Protein AF-A0AAN9HT65-F1 (afdb_monomer)

Foldseek 3Di:
DDDDDDDPDDPDPDPPDVDDKDWDWDQDPQQKIFIDINNHTPDIDGPQDPVRDDDPPNPPDDDQDPPDDDDPPDDPDPDDPDPVVVVDDDPPPDDPPDDPDDPPPPDDDDPPPCPPDDQWDFPPPDDDDPPDDCVPNNDDGGDIDGDPD

pLDDT: mean 71.05, std 13.9, range [37.44, 91.69]

Solvent-accessible surface area (backbone atoms only — not comparable to full-atom values): 10611 Å² total; per-residue (Å²): 137,85,83,81,82,79,80,86,74,81,78,75,88,64,77,89,62,96,64,93,78,49,79,44,77,50,78,48,97,85,45,38,38,37,37,23,52,74,83,41,84,76,46,77,42,38,71,84,40,71,91,67,34,87,52,93,80,60,74,71,77,85,68,79,54,98,79,70,66,81,58,97,84,62,81,82,66,93,68,74,77,55,79,66,53,82,73,51,71,79,59,94,86,66,70,88,83,61,69,95,70,76,81,63,87,81,68,71,81,58,99,81,66,64,85,88,57,65,68,58,36,69,35,86,85,60,68,86,57,94,85,67,45,59,89,84,74,37,83,88,76,61,62,72,35,74,50,89,123

Sequence (149 aa):
MVKKMGEKRWRSEEKEEKLSHVYTAVLKPNNELQILIDGEDKKKANFLFFEDFELAFISFKTIPGPDDKKSEDWDERAKIPDPMQQNATKPEDWDEDAPIENLDEEAEKSEGWLDDEPEEIDDLEATKPKDWDDEEDGEWEAPKIDNPG

InterPro domains:
  IPR001580 Calreticulin/calnexin [PF00262] (6-148)
  IPR001580 Calreticulin/calnexin [PR00626] (90-103)
  IPR001580 Calreticulin/calnexin [PR00626] (121-143)
  IPR001580 Calreticulin/calnexin [PTHR11073] (15-148)
  IPR009033 Calreticulin/calnexin, P domain superfamily [G3DSA:2.10.250.10] (84-149)
  IPR009033 Calreticulin/calnexin, P domain superfamily [SSF63887] (59-148)

Mean predicted aligned error: 21.69 Å

Structure (mmCIF, N/CA/C/O backbone):
data_AF-A0AAN9HT65-F1
#
_entry.id   AF-A0AAN9HT65-F1
#
loop_
_atom_site.group_PDB
_atom_site.id
_atom_site.type_symbol
_atom_site.label_atom_id
_atom_site.label_alt_id
_atom_site.label_comp_id
_atom_site.label_asym_id
_atom_site.label_entity_id
_atom_site.label_seq_id
_atom_site.pdbx_PDB_ins_code
_atom_site.Cartn_x
_atom_site.Cartn_y
_atom_site.Cartn_z
_atom_site.occupancy
_atom_site.B_iso_or_equiv
_atom_site.auth_seq_id
_atom_site.auth_comp_id
_atom_site.auth_asym_id
_atom_site.auth_atom_id
_atom_site.pdbx_PDB_model_num
ATOM 1 N N . MET A 1 1 ? 3.992 -29.283 9.995 1.00 42.19 1 MET A N 1
ATOM 2 C CA . MET A 1 1 ? 4.487 -28.056 10.661 1.00 42.19 1 MET A CA 1
ATOM 3 C C . MET A 1 1 ? 3.332 -27.071 10.806 1.00 42.19 1 MET A C 1
ATOM 5 O O . MET A 1 1 ? 2.895 -26.535 9.799 1.00 42.19 1 MET A O 1
ATOM 9 N N . VAL A 1 2 ? 2.810 -26.853 12.016 1.00 40.56 2 VAL A N 1
ATOM 10 C CA . VAL A 1 2 ? 1.783 -25.823 12.274 1.00 40.56 2 VAL A CA 1
ATOM 11 C C . VAL A 1 2 ? 2.502 -24.531 12.662 1.00 40.56 2 VAL A C 1
ATOM 13 O O . VAL A 1 2 ? 3.220 -24.502 13.661 1.00 40.56 2 VAL A O 1
ATOM 16 N N . LYS A 1 3 ? 2.369 -23.484 11.840 1.00 45.00 3 LYS A N 1
ATOM 17 C CA . LYS A 1 3 ? 2.905 -22.150 12.138 1.00 45.00 3 LYS A CA 1
ATOM 18 C C . LYS A 1 3 ? 2.091 -21.546 13.285 1.00 45.00 3 LYS A C 1
ATOM 20 O O . LYS A 1 3 ? 0.876 -21.420 13.194 1.00 45.00 3 LYS A O 1
ATOM 25 N N . LYS A 1 4 ? 2.782 -21.228 14.377 1.00 45.91 4 LYS A N 1
ATOM 26 C CA . LYS A 1 4 ? 2.246 -20.606 15.589 1.00 45.91 4 LYS A CA 1
ATOM 27 C C . LYS A 1 4 ? 1.870 -19.157 15.256 1.00 45.91 4 LYS A C 1
ATOM 29 O O . LYS A 1 4 ? 2.742 -18.384 14.868 1.00 45.91 4 LYS A O 1
ATOM 34 N N . MET A 1 5 ? 0.585 -18.820 15.334 1.00 39.41 5 MET A N 1
ATOM 35 C CA . MET A 1 5 ? 0.083 -17.469 15.071 1.00 39.41 5 MET A CA 1
ATOM 36 C C . MET A 1 5 ? 0.506 -16.558 16.229 1.00 39.41 5 MET A C 1
ATOM 38 O O . MET A 1 5 ? 0.272 -16.886 17.391 1.00 39.41 5 MET A O 1
ATOM 42 N N . GLY A 1 6 ? 1.209 -15.470 15.918 1.00 40.59 6 GLY A N 1
ATOM 43 C CA . GLY A 1 6 ? 1.665 -14.502 16.910 1.00 40.59 6 GLY A CA 1
ATOM 44 C C . GLY A 1 6 ? 0.495 -13.671 17.427 1.00 40.59 6 GLY A C 1
ATOM 45 O O . GLY A 1 6 ? -0.132 -12.947 16.661 1.00 40.59 6 GLY A O 1
ATOM 46 N N . GLU A 1 7 ? 0.218 -13.770 18.726 1.00 39.59 7 GLU A N 1
ATOM 47 C CA . GLU A 1 7 ? -0.680 -12.869 19.449 1.00 39.59 7 GLU A CA 1
ATOM 48 C C . GLU A 1 7 ? -0.197 -11.421 19.293 1.00 39.59 7 GLU A C 1
ATOM 50 O O . GLU A 1 7 ? 0.866 -11.039 19.795 1.00 39.59 7 GLU A O 1
ATOM 55 N N . LYS A 1 8 ? -0.987 -10.595 18.601 1.00 48.25 8 LYS A N 1
ATOM 56 C CA . LYS A 1 8 ? -0.774 -9.147 18.544 1.00 48.25 8 LYS A CA 1
ATOM 57 C C . LYS A 1 8 ? -1.203 -8.557 19.887 1.00 48.25 8 LYS A C 1
ATOM 59 O O . LYS A 1 8 ? -2.349 -8.164 20.086 1.00 48.25 8 LYS A O 1
ATOM 64 N N . ARG A 1 9 ? -0.275 -8.551 20.844 1.00 37.44 9 ARG A N 1
ATOM 65 C CA . ARG A 1 9 ? -0.447 -7.890 22.137 1.00 37.44 9 ARG A CA 1
ATOM 66 C C . ARG A 1 9 ? -0.267 -6.387 21.949 1.00 37.44 9 ARG A C 1
ATOM 68 O O . ARG A 1 9 ? 0.854 -5.918 21.771 1.00 37.44 9 ARG A O 1
ATOM 75 N N . TRP A 1 10 ? -1.364 -5.640 22.001 1.00 40.25 10 TRP A N 1
ATOM 76 C CA . TRP A 1 10 ? -1.316 -4.186 22.116 1.00 40.25 10 TRP A CA 1
ATOM 77 C C . TRP A 1 10 ? -0.655 -3.832 23.451 1.00 40.25 10 TRP A C 1
ATOM 79 O O . TRP A 1 10 ? -1.198 -4.118 24.516 1.00 40.25 10 TRP A O 1
ATOM 89 N N . ARG A 1 11 ? 0.549 -3.260 23.403 1.00 37.56 11 ARG A N 1
ATOM 90 C CA . ARG A 1 11 ? 1.156 -2.595 24.556 1.00 37.56 11 ARG A CA 1
ATOM 91 C C . ARG A 1 11 ? 0.702 -1.140 24.482 1.00 37.56 11 ARG A C 1
ATOM 93 O O . ARG A 1 11 ? 1.334 -0.348 23.795 1.00 37.56 11 ARG A O 1
ATOM 100 N N . SER A 1 12 ? -0.438 -0.831 25.102 1.00 47.47 12 SER A N 1
ATOM 101 C CA . SER A 1 12 ? -0.797 0.562 25.375 1.00 47.47 12 SER A CA 1
ATOM 102 C C . SER A 1 12 ? 0.273 1.082 26.328 1.00 47.47 12 SER A C 1
ATOM 104 O O . SER A 1 12 ? 0.434 0.545 27.424 1.00 47.47 12 SER A O 1
ATOM 106 N N . GLU A 1 13 ? 1.070 2.049 25.887 1.00 47.06 13 GLU A N 1
ATOM 107 C CA . GLU A 1 13 ? 1.959 2.817 26.760 1.00 47.06 13 GLU A CA 1
ATOM 108 C C . GLU A 1 13 ? 1.101 3.848 27.509 1.00 47.06 13 GLU A C 1
ATOM 110 O O . GLU A 1 13 ? 1.282 5.056 27.406 1.00 47.06 13 GLU A O 1
ATOM 115 N N . GLU A 1 14 ? 0.075 3.357 28.205 1.00 56.44 14 GLU A N 1
ATOM 116 C CA . GLU A 1 14 ? -0.669 4.148 29.170 1.00 56.44 14 GLU A CA 1
ATOM 117 C C . GLU A 1 14 ? 0.181 4.197 30.430 1.00 56.44 14 GLU A C 1
ATOM 119 O O . GLU A 1 14 ? 0.618 3.169 30.953 1.00 56.44 14 GLU A O 1
ATOM 124 N N . LYS A 1 15 ? 0.477 5.421 30.875 1.00 52.88 15 LYS A N 1
ATOM 125 C CA . LYS A 1 15 ? 1.092 5.677 32.175 1.00 52.88 15 LYS A CA 1
ATOM 126 C C . LYS A 1 15 ? 0.398 4.791 33.205 1.00 52.88 15 LYS A C 1
ATOM 128 O O . LYS A 1 15 ? -0.821 4.839 33.312 1.00 52.88 15 LYS A O 1
ATOM 133 N N . GLU A 1 16 ? 1.167 4.018 33.970 1.00 56.50 16 GLU A N 1
ATOM 134 C CA . GLU A 1 16 ? 0.661 3.316 35.152 1.00 56.50 16 GLU A CA 1
ATOM 135 C C . GLU A 1 16 ? 0.262 4.347 36.219 1.00 56.50 16 GLU A C 1
ATOM 137 O O . GLU A 1 16 ? 0.950 4.566 37.219 1.00 56.50 16 GLU A O 1
ATOM 142 N N . GLU A 1 17 ? -0.844 5.042 35.994 1.00 66.75 17 GLU A N 1
ATOM 143 C CA . GLU A 1 17 ? -1.501 5.817 37.020 1.00 66.75 17 GLU A CA 1
ATOM 144 C C . GLU A 1 17 ? -2.323 4.853 37.881 1.00 66.75 17 GLU A C 1
ATOM 146 O O . GLU A 1 17 ? -3.112 4.047 37.400 1.00 66.75 17 GLU A O 1
ATOM 151 N N . LYS A 1 18 ? -2.090 4.873 39.198 1.00 74.56 18 LYS A 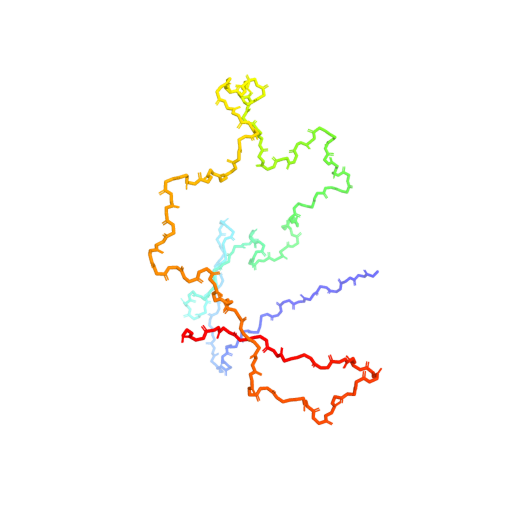N 1
ATOM 152 C CA . LYS A 1 18 ? -2.747 3.972 40.168 1.00 74.56 18 LYS A CA 1
ATOM 153 C C . LYS A 1 18 ? -4.196 4.384 40.465 1.00 74.56 18 LYS A C 1
ATOM 155 O O . LYS A 1 18 ? -4.703 4.120 41.556 1.00 74.56 18 LYS A O 1
ATOM 160 N N . LEU A 1 19 ? -4.827 5.102 39.544 1.00 81.25 19 LEU A N 1
ATOM 161 C CA . LEU A 1 19 ? -6.181 5.611 39.684 1.00 81.25 19 LEU A CA 1
ATOM 162 C C . LEU A 1 19 ? -7.177 4.578 39.148 1.00 81.25 19 LEU A C 1
ATOM 164 O O . LEU A 1 19 ? -6.846 3.699 38.356 1.00 81.25 19 LEU A O 1
ATOM 168 N N . SER A 1 20 ? -8.403 4.629 39.661 1.00 85.44 20 SER A N 1
ATOM 169 C CA . SER A 1 20 ? -9.485 3.789 39.149 1.00 85.44 20 SER A CA 1
ATOM 170 C C . SER A 1 20 ? -10.023 4.410 37.865 1.00 85.44 20 SER A C 1
ATOM 172 O O . SER A 1 20 ? -10.456 5.557 37.899 1.00 85.44 20 SER A O 1
ATOM 174 N N . HIS A 1 21 ? -10.022 3.642 36.779 1.00 86.38 21 HIS A N 1
ATOM 175 C CA . HIS A 1 21 ? -10.566 4.057 35.486 1.00 86.38 21 HIS A CA 1
ATOM 176 C C . HIS A 1 21 ? -11.895 3.364 35.204 1.00 86.38 21 HIS A C 1
ATOM 178 O O . HIS A 1 21 ? -12.097 2.199 35.569 1.00 86.38 21 HIS A O 1
ATOM 184 N N . VAL A 1 22 ? -12.795 4.062 34.515 1.00 90.75 22 VAL A N 1
ATOM 185 C CA . VAL A 1 22 ? -14.070 3.509 34.054 1.00 90.75 22 VAL A CA 1
ATOM 186 C C . VAL A 1 22 ? -13.959 3.132 32.584 1.00 90.75 22 VAL A C 1
ATOM 188 O O . VAL A 1 22 ? -13.854 3.993 31.714 1.00 90.75 22 VAL A O 1
ATOM 191 N N . TYR A 1 23 ? -14.053 1.836 32.299 1.00 90.94 23 TYR A N 1
ATOM 192 C CA . TYR A 1 23 ? -14.079 1.312 30.936 1.00 90.94 23 TYR A CA 1
ATOM 193 C C . TYR A 1 23 ? -15.518 1.039 30.510 1.00 90.94 23 TYR A C 1
ATOM 195 O O . TYR A 1 23 ? -16.224 0.256 31.146 1.00 90.94 23 TYR A O 1
ATOM 203 N N . THR A 1 24 ? -15.948 1.662 29.415 1.00 91.56 24 THR A N 1
ATOM 204 C CA . THR A 1 24 ? -17.276 1.446 28.829 1.00 91.56 24 THR A CA 1
ATOM 205 C C . THR A 1 24 ? -17.133 0.944 27.399 1.00 91.56 24 THR A C 1
ATOM 207 O O . THR A 1 24 ? -16.482 1.582 26.577 1.00 91.56 24 THR A O 1
ATOM 210 N N . ALA A 1 25 ? -17.767 -0.185 27.088 1.00 91.06 25 ALA A N 1
ATOM 211 C CA . ALA A 1 25 ? -17.862 -0.712 25.731 1.00 91.06 25 ALA A CA 1
ATOM 212 C C . ALA A 1 25 ? -19.310 -0.604 25.241 1.00 91.06 25 ALA A C 1
ATOM 214 O O . ALA A 1 25 ? -20.214 -1.207 25.819 1.00 91.06 25 ALA A O 1
ATOM 215 N N . VAL A 1 26 ? -19.529 0.160 24.174 1.00 91.69 26 VAL A N 1
ATOM 216 C CA . VAL A 1 26 ? -20.840 0.326 23.539 1.00 91.69 26 VAL A CA 1
ATOM 217 C C . VAL A 1 26 ? -20.865 -0.500 22.261 1.00 91.69 26 VAL A C 1
ATOM 219 O O . VAL A 1 26 ? -20.131 -0.210 21.316 1.00 91.69 26 VAL A O 1
ATOM 222 N N . LEU A 1 27 ? -21.716 -1.528 22.238 1.00 90.75 27 LEU A N 1
ATOM 223 C CA . LEU A 1 27 ? -21.964 -2.356 21.061 1.00 90.75 27 LEU A CA 1
ATOM 224 C C . LEU A 1 27 ? -23.255 -1.897 20.393 1.00 90.75 27 LEU A C 1
ATOM 226 O O . LEU A 1 27 ? -24.317 -1.882 21.020 1.00 90.75 27 LEU A O 1
ATOM 230 N N . LYS A 1 28 ? -23.167 -1.543 19.115 1.00 90.69 28 LYS A N 1
ATOM 231 C CA . LYS A 1 28 ? -24.326 -1.146 18.321 1.00 90.69 28 LYS A CA 1
ATOM 232 C C . LYS A 1 28 ? -24.805 -2.292 17.418 1.00 90.69 28 LYS A C 1
ATOM 234 O O . LYS A 1 28 ? -24.001 -3.132 17.012 1.00 90.69 28 LYS A O 1
ATOM 239 N N . PRO A 1 29 ? -26.094 -2.307 17.026 1.00 91.12 29 PRO A N 1
ATOM 240 C CA . PRO A 1 29 ? -26.637 -3.322 16.119 1.00 91.12 29 PRO A CA 1
ATOM 241 C C . PRO A 1 29 ? -25.999 -3.345 14.722 1.00 91.12 29 PRO A C 1
ATOM 243 O O . PRO A 1 29 ? -26.097 -4.350 14.034 1.00 91.12 29 PRO A O 1
ATOM 246 N N . ASN A 1 30 ? -25.349 -2.256 14.300 1.00 87.88 30 ASN A N 1
ATOM 247 C CA . ASN A 1 30 ? -24.642 -2.127 13.018 1.00 87.88 30 ASN A CA 1
ATOM 248 C C . ASN A 1 30 ? -23.196 -2.669 13.060 1.00 87.88 30 ASN A C 1
ATOM 250 O O . ASN A 1 30 ? -22.364 -2.264 12.249 1.00 87.88 30 ASN A O 1
ATOM 254 N N . ASN A 1 31 ? -22.884 -3.544 14.022 1.00 84.06 31 ASN A N 1
ATOM 255 C CA . ASN A 1 31 ? -21.566 -4.155 14.210 1.00 84.06 31 ASN A CA 1
ATOM 256 C C . ASN A 1 31 ? -20.443 -3.164 14.575 1.00 84.06 31 ASN A C 1
ATOM 258 O O . ASN A 1 31 ? -19.267 -3.515 14.482 1.00 84.06 31 ASN A O 1
ATOM 262 N N . GLU A 1 32 ? -20.776 -1.956 15.034 1.00 88.75 32 GLU A N 1
ATOM 263 C CA . GLU A 1 32 ? -19.796 -1.010 15.573 1.00 88.75 32 GLU A CA 1
ATOM 264 C C . GLU A 1 32 ? -19.553 -1.236 17.073 1.00 88.75 32 GLU A C 1
ATOM 266 O O . GLU A 1 32 ? -20.489 -1.404 17.862 1.00 88.75 32 GLU A O 1
ATOM 271 N N . LEU A 1 33 ? -18.281 -1.167 17.462 1.00 89.12 33 LEU A N 1
ATOM 272 C CA . LEU A 1 33 ? -17.794 -1.133 18.835 1.00 89.12 33 LEU A CA 1
ATOM 273 C C . LEU A 1 33 ? -17.167 0.235 19.117 1.00 89.12 33 LEU A C 1
ATOM 275 O O . LEU A 1 33 ? -16.241 0.655 18.422 1.00 89.12 33 LEU A O 1
ATOM 279 N N . GLN A 1 34 ? -17.622 0.904 20.174 1.00 91.00 34 GLN A N 1
ATOM 280 C CA . GLN A 1 34 ? -16.949 2.080 20.731 1.00 91.00 34 GLN A CA 1
ATOM 281 C C . GLN A 1 34 ? -16.442 1.764 22.136 1.00 91.00 34 GLN A C 1
ATOM 283 O O . GLN A 1 34 ? -17.195 1.254 22.966 1.00 91.00 34 GLN A O 1
ATOM 288 N N . ILE A 1 35 ? -15.173 2.068 22.396 1.00 91.12 35 ILE A N 1
ATOM 289 C CA . ILE A 1 35 ? -14.541 1.929 23.708 1.00 91.12 35 ILE A CA 1
ATOM 290 C C . ILE A 1 35 ? -14.286 3.328 24.253 1.00 91.12 35 ILE A C 1
ATOM 292 O O . ILE A 1 35 ? -13.571 4.126 23.636 1.00 91.12 35 ILE A O 1
ATOM 296 N N . LEU A 1 36 ? -14.862 3.593 25.422 1.00 91.62 36 LEU A N 1
ATOM 297 C CA . LEU A 1 36 ? -14.673 4.816 26.176 1.00 91.62 36 LEU A CA 1
ATOM 298 C C . LEU A 1 36 ? -13.877 4.519 27.447 1.00 91.62 36 LEU A C 1
ATOM 300 O O . LEU A 1 36 ? -14.152 3.530 28.133 1.00 91.62 36 LEU A O 1
ATOM 304 N N . ILE A 1 37 ? -12.924 5.391 27.761 1.00 90.31 37 ILE A N 1
ATOM 305 C CA . ILE A 1 37 ? -12.167 5.378 29.017 1.00 90.31 37 ILE A CA 1
ATOM 306 C C . ILE A 1 37 ? -12.469 6.700 29.718 1.00 90.31 37 ILE A C 1
ATOM 308 O O . ILE A 1 37 ? -12.316 7.760 29.116 1.00 90.31 37 ILE A O 1
ATOM 312 N N . ASP A 1 38 ? -12.988 6.630 30.944 1.00 91.00 38 ASP A N 1
ATOM 313 C CA . ASP A 1 38 ? -13.395 7.788 31.756 1.00 91.00 38 ASP A CA 1
ATOM 314 C C . ASP A 1 38 ? -14.406 8.723 31.059 1.00 91.00 38 ASP A C 1
ATOM 316 O O . ASP A 1 38 ? -14.452 9.929 31.288 1.00 91.00 38 ASP A O 1
ATOM 320 N N . GLY A 1 39 ? -15.260 8.140 30.208 1.00 85.25 39 GLY A N 1
ATOM 321 C CA . GLY A 1 39 ? -16.291 8.855 29.449 1.00 85.25 39 GLY A CA 1
ATOM 322 C C . GLY A 1 39 ? -15.804 9.472 28.135 1.00 85.25 39 GLY A C 1
ATOM 323 O O . GLY A 1 39 ? -16.626 9.993 27.384 1.00 85.25 39 GLY A O 1
ATOM 324 N N . GLU A 1 40 ? -14.512 9.376 27.817 1.00 86.69 40 GLU A N 1
ATOM 325 C CA . GLU A 1 40 ? -13.952 9.827 26.542 1.00 86.69 40 GLU A CA 1
ATOM 326 C C . GLU A 1 40 ? -13.865 8.677 25.530 1.00 86.69 40 GLU A C 1
ATOM 328 O O . GLU A 1 40 ? -13.334 7.612 25.844 1.00 86.69 40 GLU A O 1
ATOM 333 N N . ASP A 1 41 ? -14.321 8.891 24.291 1.00 87.31 41 ASP A N 1
ATOM 334 C CA . ASP A 1 41 ? -14.125 7.948 23.182 1.00 87.31 41 ASP A CA 1
ATOM 335 C C . ASP A 1 41 ? -12.627 7.795 22.859 1.00 87.31 41 ASP A C 1
ATOM 337 O O . ASP A 1 41 ? -12.006 8.695 22.291 1.00 87.31 41 ASP A O 1
ATOM 341 N N . LYS A 1 42 ? -12.044 6.633 23.176 1.00 86.00 42 LYS A N 1
ATOM 342 C CA . LYS A 1 42 ? -10.636 6.328 22.859 1.00 86.00 42 LYS A CA 1
ATOM 343 C C . LYS A 1 42 ? -10.487 5.489 21.598 1.00 86.00 42 LYS A C 1
ATOM 345 O O . LYS A 1 42 ? -9.483 5.608 20.901 1.00 86.00 42 LYS A O 1
ATOM 350 N N . LYS A 1 43 ? -11.465 4.633 21.288 1.00 82.38 43 LYS A N 1
ATOM 351 C CA . LYS A 1 43 ? -11.388 3.749 20.119 1.00 82.38 43 LYS A CA 1
ATOM 352 C C . LYS A 1 43 ? -12.759 3.465 19.523 1.00 82.38 43 LYS A C 1
ATOM 354 O O . LYS A 1 43 ? -13.714 3.194 20.246 1.0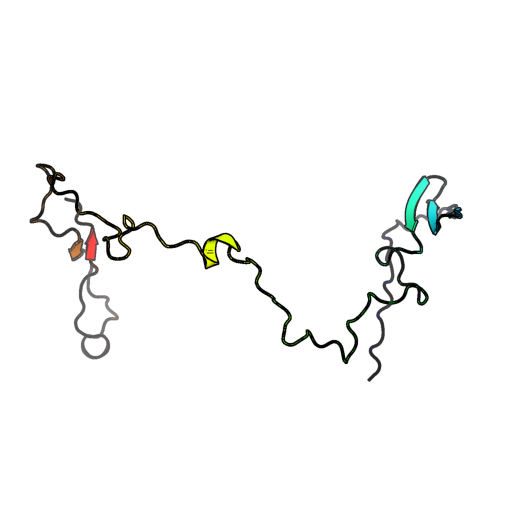0 82.38 43 LYS A O 1
ATOM 359 N N . LYS A 1 44 ? -12.829 3.467 18.193 1.00 86.81 44 LYS A N 1
ATOM 360 C CA . LYS A 1 44 ? -13.962 2.968 17.407 1.00 86.81 44 LYS A CA 1
ATOM 361 C C . LYS A 1 44 ? -13.454 1.849 16.507 1.00 86.81 44 LYS A C 1
ATOM 363 O O . LYS A 1 44 ? -12.351 1.964 15.986 1.00 86.81 44 LYS A O 1
ATOM 368 N N . ALA A 1 45 ? -14.225 0.782 16.376 1.00 84.69 45 ALA A N 1
ATOM 369 C CA . ALA A 1 45 ? -13.891 -0.386 15.572 1.00 84.69 45 ALA A CA 1
ATOM 370 C C . ALA A 1 45 ? -15.172 -1.008 15.007 1.00 84.69 45 ALA A C 1
ATOM 372 O O . ALA A 1 45 ? -16.247 -0.839 15.587 1.00 84.69 45 ALA A O 1
ATOM 373 N N . ASN A 1 46 ? -15.076 -1.756 13.913 1.00 84.50 46 ASN A N 1
ATOM 374 C CA . ASN A 1 46 ? -16.181 -2.569 13.412 1.00 84.50 46 ASN A CA 1
ATOM 375 C C . ASN A 1 46 ? -15.829 -4.057 13.487 1.00 84.50 46 ASN A C 1
ATOM 377 O O . ASN A 1 46 ? -14.740 -4.469 13.101 1.00 84.50 46 ASN A O 1
ATOM 381 N N . PHE A 1 47 ? -16.767 -4.888 13.934 1.00 78.62 47 PHE A N 1
ATOM 382 C CA . PHE A 1 47 ? -16.537 -6.330 14.054 1.00 78.62 47 PHE A CA 1
ATOM 383 C C . PHE A 1 47 ? -16.378 -7.052 12.706 1.00 78.62 47 PHE A C 1
ATOM 385 O O . PHE A 1 47 ? -15.902 -8.185 12.689 1.00 78.62 47 PHE A O 1
ATOM 392 N N . LEU A 1 48 ? -16.803 -6.442 11.594 1.00 75.12 48 LEU A N 1
ATOM 393 C CA . LEU A 1 48 ? -16.747 -7.046 10.259 1.00 75.12 48 LEU A CA 1
ATOM 394 C C . LEU A 1 48 ? -15.502 -6.647 9.457 1.00 75.12 48 LEU A C 1
ATOM 396 O O . LEU A 1 48 ? -15.210 -7.286 8.445 1.00 75.12 48 LEU A O 1
ATOM 400 N N . PHE A 1 49 ? -14.765 -5.612 9.872 1.00 73.19 49 PHE A N 1
ATOM 401 C CA . PHE A 1 49 ? -13.553 -5.196 9.172 1.00 73.19 49 PHE A CA 1
ATOM 402 C C . PHE A 1 49 ? -12.334 -5.962 9.695 1.00 73.19 49 PHE A C 1
ATOM 404 O O . PHE A 1 49 ? -12.019 -5.938 10.884 1.00 73.19 49 PHE A O 1
ATOM 411 N N . PHE A 1 50 ? -11.610 -6.601 8.771 1.00 67.00 50 PHE A N 1
ATOM 412 C CA . PHE A 1 50 ? -10.373 -7.345 9.056 1.00 67.00 50 PHE A CA 1
ATOM 413 C C . PHE A 1 50 ? -9.259 -6.481 9.663 1.00 67.00 50 PHE A C 1
ATOM 415 O O . PHE A 1 50 ? -8.344 -7.010 10.288 1.00 67.00 50 PHE A O 1
ATOM 422 N N . GLU A 1 51 ? -9.309 -5.166 9.453 1.00 71.25 51 GLU A N 1
ATOM 423 C CA . GLU A 1 51 ? -8.327 -4.216 9.985 1.00 71.25 51 GLU A CA 1
ATOM 424 C C . GLU A 1 51 ? -8.470 -4.034 11.504 1.00 71.25 51 GLU A C 1
ATOM 426 O O . GLU A 1 51 ? -7.474 -3.832 12.199 1.00 71.25 51 GLU A O 1
ATOM 431 N N . ASP A 1 52 ? -9.693 -4.172 12.025 1.00 73.00 52 ASP A N 1
ATOM 432 C CA . ASP A 1 52 ? -10.011 -3.968 13.437 1.00 73.00 52 ASP A CA 1
ATOM 433 C C . ASP A 1 52 ? -9.984 -5.272 14.245 1.00 73.00 52 ASP A C 1
ATOM 435 O O . ASP A 1 52 ? -9.516 -5.286 15.390 1.00 73.00 52 ASP A O 1
ATOM 439 N N . PHE A 1 53 ? -10.479 -6.371 13.660 1.00 71.25 53 PHE A N 1
ATOM 440 C CA . PHE A 1 53 ? -10.546 -7.684 14.300 1.00 71.25 53 PHE A CA 1
ATOM 441 C C . PHE A 1 53 ? -10.312 -8.834 13.309 1.00 71.25 53 PHE A C 1
ATOM 443 O O . PHE A 1 53 ? -10.907 -8.893 12.239 1.00 71.25 53 PHE A O 1
ATOM 450 N N . GLU A 1 54 ? -9.520 -9.827 13.721 1.00 66.25 54 GLU A N 1
ATOM 451 C CA . GLU A 1 54 ? -9.369 -11.110 13.018 1.00 66.25 54 GLU A CA 1
ATOM 452 C C . GLU A 1 54 ? -10.277 -12.168 13.681 1.00 66.25 54 GLU A C 1
ATOM 454 O O . GLU A 1 54 ? -9.805 -13.077 14.366 1.00 66.25 54 GLU A O 1
ATOM 459 N N . LEU A 1 55 ? -11.604 -12.026 13.558 1.00 66.69 55 LEU A N 1
ATOM 460 C CA . LEU A 1 55 ? -12.535 -13.032 14.092 1.00 66.69 55 LEU A CA 1
ATOM 461 C C . LEU A 1 55 ? -12.557 -14.274 13.188 1.00 66.69 55 LEU A C 1
ATOM 463 O O . LEU A 1 55 ? -12.606 -14.172 11.968 1.00 66.69 55 LEU A O 1
ATOM 467 N N . ALA A 1 56 ? -12.612 -15.469 13.779 1.00 58.84 56 ALA A N 1
ATOM 468 C CA . ALA A 1 56 ? -12.626 -16.730 13.026 1.00 58.84 56 ALA A CA 1
ATOM 469 C C . ALA A 1 56 ? -13.864 -16.921 12.117 1.00 58.84 56 ALA A C 1
ATOM 471 O O . ALA A 1 56 ? -13.878 -17.830 11.291 1.00 58.84 56 ALA A O 1
ATOM 472 N N . PHE A 1 57 ? -14.905 -16.094 12.280 1.00 59.28 57 PHE A N 1
ATOM 473 C CA . PHE A 1 57 ? -16.128 -16.127 11.467 1.00 59.28 57 PHE A CA 1
ATOM 474 C C . PHE A 1 57 ? -16.064 -15.216 10.232 1.00 59.28 57 PHE A C 1
ATOM 476 O O . PHE A 1 57 ? -16.848 -15.394 9.302 1.00 59.28 57 PHE A O 1
ATOM 483 N N . ILE A 1 58 ? -15.136 -14.256 10.190 1.00 59.06 58 ILE A N 1
ATOM 484 C CA . ILE A 1 58 ? -14.890 -13.489 8.970 1.00 59.06 58 ILE A CA 1
ATOM 485 C C . ILE A 1 58 ? -14.066 -14.416 8.081 1.00 59.06 58 ILE A C 1
ATOM 487 O O . ILE A 1 58 ? -12.912 -14.722 8.383 1.00 59.06 58 ILE A O 1
ATOM 491 N N . SER A 1 59 ? -14.681 -14.954 7.029 1.00 57.00 59 SER A N 1
ATOM 492 C CA . SER A 1 59 ? -13.980 -15.797 6.064 1.00 57.00 59 SER A CA 1
ATOM 493 C C . SER A 1 59 ? -12.745 -15.047 5.574 1.00 57.00 59 SER A C 1
ATOM 495 O O . SER A 1 59 ? -12.868 -13.907 5.117 1.00 57.00 59 SER A O 1
ATOM 497 N N . PHE A 1 60 ? -11.566 -15.667 5.693 1.00 56.25 60 PHE A N 1
ATOM 498 C CA . PHE A 1 60 ? -10.340 -15.138 5.103 1.00 56.25 60 PHE A CA 1
ATOM 499 C C . PHE A 1 60 ? -10.624 -14.709 3.667 1.00 56.25 60 PHE A C 1
ATOM 501 O O . PHE A 1 60 ? -11.381 -15.370 2.954 1.00 56.25 60 PHE A O 1
ATOM 508 N N . LYS A 1 61 ? -10.027 -13.578 3.285 1.00 58.81 61 LYS A N 1
ATOM 509 C CA . LYS A 1 61 ? -10.060 -13.013 1.935 1.00 58.81 61 LYS A CA 1
ATOM 510 C C . LYS A 1 61 ? -10.052 -14.148 0.914 1.00 58.81 61 LYS A C 1
ATOM 512 O O . LYS A 1 61 ? -9.150 -14.981 0.982 1.00 58.81 61 LYS A O 1
ATOM 517 N N . THR A 1 62 ? -11.075 -14.205 0.057 1.00 61.06 62 THR A N 1
ATOM 518 C CA . THR A 1 62 ? -11.268 -15.284 -0.917 1.00 61.06 62 THR A CA 1
ATOM 519 C C . THR A 1 62 ? -9.937 -15.597 -1.585 1.00 61.06 62 THR A C 1
ATOM 521 O O . THR A 1 62 ? -9.373 -14.751 -2.279 1.00 61.06 62 THR A O 1
ATOM 524 N N . ILE A 1 63 ? -9.401 -16.780 -1.302 1.00 61.25 63 ILE A N 1
ATOM 525 C CA . ILE A 1 63 ? -8.216 -17.284 -1.984 1.00 61.25 63 ILE A CA 1
ATOM 526 C C . ILE A 1 63 ? -8.745 -17.882 -3.289 1.00 61.25 63 ILE A C 1
ATOM 528 O O . ILE A 1 63 ? -9.734 -18.619 -3.216 1.00 61.25 63 ILE A O 1
ATOM 532 N N . PRO A 1 64 ? -8.156 -17.568 -4.459 1.00 60.22 64 PRO A N 1
ATOM 533 C CA . PRO A 1 64 ? -8.489 -18.294 -5.679 1.00 60.22 64 PRO A CA 1
ATOM 534 C C . PRO A 1 64 ? -8.367 -19.794 -5.400 1.00 60.22 64 PRO A C 1
ATOM 536 O O . PRO A 1 64 ? -7.444 -20.234 -4.704 1.00 60.22 64 PRO A O 1
ATOM 539 N N . GLY A 1 65 ? -9.348 -20.563 -5.860 1.00 60.56 65 GLY A N 1
ATOM 540 C CA . GLY A 1 65 ? -9.381 -21.999 -5.655 1.00 60.56 65 GLY A CA 1
ATOM 541 C C . GLY A 1 65 ? -8.091 -22.647 -6.172 1.00 60.56 65 GLY A C 1
ATOM 542 O O . GLY A 1 65 ? -7.480 -22.146 -7.114 1.00 60.56 65 GLY A O 1
ATOM 543 N N . PRO A 1 66 ? -7.655 -23.780 -5.599 1.00 68.44 66 PRO A N 1
ATOM 544 C CA . PRO A 1 66 ? -6.480 -24.502 -6.098 1.00 68.44 66 PRO A CA 1
ATOM 545 C C . PRO A 1 66 ? -6.620 -24.943 -7.569 1.00 68.44 66 PRO A C 1
ATOM 547 O O . PRO A 1 66 ? -5.614 -25.189 -8.229 1.00 68.44 66 PRO A O 1
ATOM 550 N N . ASP A 1 67 ? -7.855 -25.008 -8.075 1.00 64.12 67 ASP A N 1
ATOM 551 C CA . ASP A 1 67 ? -8.211 -25.323 -9.460 1.00 64.12 67 ASP A CA 1
ATOM 552 C C . ASP A 1 67 ? -8.584 -24.088 -10.303 1.00 64.12 67 ASP A C 1
ATOM 554 O O . ASP A 1 67 ? -8.941 -24.246 -11.472 1.00 64.12 67 ASP A O 1
ATOM 558 N N . ASP A 1 68 ? -8.492 -22.866 -9.758 1.00 70.25 68 ASP A N 1
ATOM 559 C CA . ASP A 1 68 ? -8.723 -21.646 -10.537 1.00 70.25 68 ASP A CA 1
ATOM 560 C C . ASP A 1 68 ? -7.586 -21.465 -11.546 1.00 70.25 68 ASP A C 1
ATOM 562 O O . ASP A 1 68 ? -6.508 -20.940 -11.256 1.00 70.25 68 ASP A O 1
ATOM 566 N N . LYS A 1 69 ? -7.841 -21.919 -12.770 1.00 65.25 69 LYS A N 1
ATOM 567 C CA . LYS A 1 69 ? -7.019 -21.641 -13.941 1.00 65.25 69 LYS A CA 1
ATOM 568 C C . LYS A 1 69 ? -7.711 -20.562 -14.753 1.00 65.25 69 LYS A C 1
ATOM 570 O O . LYS A 1 69 ? -8.893 -20.683 -15.071 1.00 65.25 69 LYS A O 1
ATOM 575 N N . LYS A 1 70 ? -6.963 -19.520 -15.115 1.00 66.56 70 LYS A N 1
ATOM 576 C CA . LYS A 1 70 ? -7.399 -18.593 -16.164 1.00 66.56 70 LYS A CA 1
ATOM 577 C C . LYS A 1 70 ? -7.658 -19.416 -17.428 1.00 66.56 70 LYS A C 1
ATOM 579 O O . LYS A 1 70 ? -6.852 -20.286 -17.759 1.00 66.56 70 LYS A O 1
ATOM 584 N N . SER A 1 71 ? -8.792 -19.183 -18.080 1.00 66.25 71 SER A N 1
ATOM 585 C CA . SER A 1 71 ? -9.131 -19.844 -19.342 1.00 66.25 71 SER A CA 1
ATOM 586 C C . SER A 1 71 ? -8.054 -19.568 -20.396 1.00 66.25 71 SER A C 1
ATOM 588 O O . SER A 1 71 ? -7.459 -18.495 -20.389 1.00 66.25 71 SER A O 1
ATOM 590 N N . GLU A 1 72 ? -7.838 -20.490 -21.337 1.00 65.38 72 GLU A N 1
ATOM 591 C CA . GLU A 1 72 ? -6.911 -20.282 -22.469 1.00 65.38 72 GLU A CA 1
ATOM 592 C C . GLU A 1 72 ? -7.273 -19.067 -23.345 1.00 65.38 72 GLU A C 1
ATOM 594 O O . GLU A 1 72 ? -6.405 -18.512 -24.007 1.00 65.38 72 GLU A O 1
ATOM 599 N N . ASP A 1 73 ? -8.531 -18.620 -23.297 1.00 64.00 73 ASP A N 1
ATOM 600 C CA . ASP A 1 73 ? -9.048 -17.433 -23.996 1.00 64.00 73 ASP A CA 1
ATOM 601 C C . ASP A 1 73 ? -8.985 -16.143 -23.143 1.00 64.00 73 ASP A C 1
ATOM 603 O O . ASP A 1 73 ? -9.541 -15.108 -23.504 1.00 64.00 73 ASP A O 1
ATOM 607 N N . TRP A 1 74 ? -8.358 -16.186 -21.961 1.00 74.44 74 TRP A N 1
ATOM 608 C CA . TRP A 1 74 ? -8.297 -15.034 -21.061 1.00 74.44 74 TRP A CA 1
ATOM 609 C C . TRP A 1 74 ? -7.281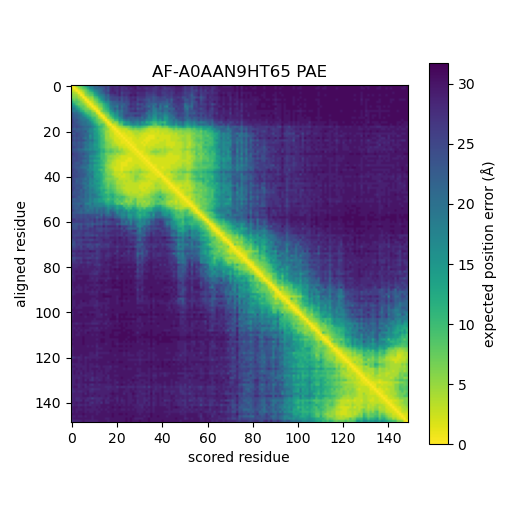 -13.992 -21.555 1.00 74.44 74 TRP A C 1
ATOM 611 O O . TRP A 1 74 ? -6.069 -14.184 -21.455 1.00 74.44 74 TRP A O 1
ATOM 621 N N . ASP A 1 75 ? -7.780 -12.863 -22.060 1.00 69.56 75 ASP A N 1
ATOM 622 C CA . ASP A 1 75 ? -6.960 -11.750 -22.546 1.00 69.56 75 ASP A CA 1
ATOM 623 C C . ASP A 1 75 ? -6.421 -10.888 -21.382 1.00 69.56 75 ASP A C 1
ATOM 625 O O . ASP A 1 75 ? -7.163 -10.158 -20.725 1.00 69.56 75 ASP A O 1
ATOM 629 N N . GLU A 1 76 ? -5.113 -10.975 -21.110 1.00 71.56 76 GLU A N 1
ATOM 630 C CA . GLU A 1 76 ? -4.420 -10.202 -20.060 1.00 71.56 76 GLU A CA 1
ATOM 631 C C . GLU A 1 76 ? -3.853 -8.857 -20.543 1.00 71.56 76 GLU A C 1
ATOM 633 O O . GLU A 1 76 ? -3.104 -8.194 -19.817 1.00 71.56 76 GLU A O 1
ATOM 638 N N . ARG A 1 77 ? -4.155 -8.435 -21.775 1.00 74.44 77 ARG A N 1
ATOM 639 C CA . ARG A 1 77 ? -3.579 -7.206 -22.325 1.00 74.44 77 ARG A CA 1
ATOM 640 C C . ARG A 1 77 ? -4.126 -5.975 -21.603 1.00 74.44 77 ARG A C 1
ATOM 642 O O . ARG A 1 77 ? -5.310 -5.663 -21.661 1.00 74.44 77 ARG A O 1
ATOM 649 N N . ALA A 1 78 ? -3.226 -5.209 -20.984 1.00 66.62 78 ALA A N 1
ATOM 650 C CA . ALA A 1 78 ? -3.550 -3.946 -20.310 1.00 66.62 78 ALA A CA 1
ATOM 651 C C . ALA A 1 78 ? -4.058 -2.847 -21.264 1.00 66.62 78 ALA A C 1
ATOM 653 O O . ALA A 1 78 ? -4.705 -1.895 -20.833 1.00 66.62 78 ALA A O 1
ATOM 654 N N . LYS A 1 79 ? -3.749 -2.963 -22.559 1.00 71.25 79 LYS A N 1
ATOM 655 C CA . LYS A 1 79 ? -4.279 -2.113 -23.625 1.00 71.25 79 LYS A CA 1
ATOM 656 C C . LYS A 1 79 ? -4.790 -3.014 -24.737 1.00 71.25 79 LYS A C 1
ATOM 658 O O . LYS A 1 79 ? -4.032 -3.824 -25.267 1.00 71.25 79 LYS A O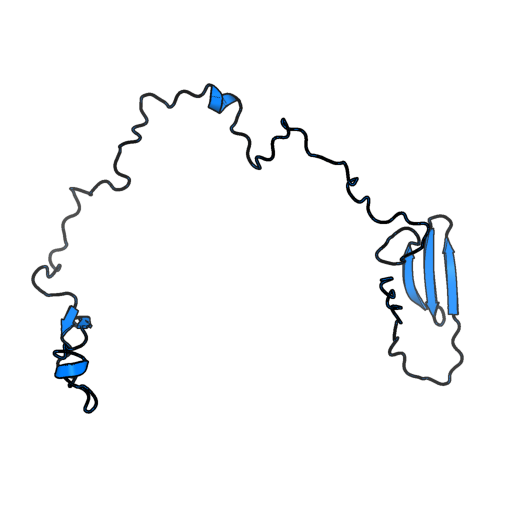 1
ATOM 663 N N . ILE A 1 80 ? -6.057 -2.850 -25.087 1.00 68.00 80 ILE A N 1
ATOM 664 C CA . ILE A 1 80 ? -6.646 -3.465 -26.272 1.00 68.00 80 ILE A CA 1
ATOM 665 C C . ILE A 1 80 ? -6.464 -2.442 -27.403 1.00 68.00 80 ILE A C 1
ATOM 667 O O . ILE A 1 80 ? -6.820 -1.277 -27.191 1.00 68.00 80 ILE A O 1
ATOM 671 N N . PRO A 1 81 ? -5.873 -2.808 -28.556 1.00 66.50 81 PRO A N 1
ATOM 672 C CA . PRO A 1 81 ? -5.881 -1.922 -29.714 1.00 66.50 81 PRO A CA 1
ATOM 673 C C . PRO A 1 81 ? -7.335 -1.594 -30.049 1.00 66.50 81 PRO A C 1
ATOM 675 O O . PRO A 1 81 ? -8.195 -2.473 -29.958 1.00 66.50 81 PRO A O 1
ATOM 678 N N . ASP A 1 82 ? -7.615 -0.334 -30.388 1.00 64.88 82 ASP A N 1
ATOM 679 C CA . ASP A 1 82 ? -8.967 0.077 -30.768 1.00 64.88 82 ASP A CA 1
ATOM 680 C C . ASP A 1 82 ? -9.498 -0.927 -31.809 1.00 64.88 82 ASP A C 1
ATOM 682 O O . ASP A 1 82 ? -8.762 -1.267 -32.739 1.00 64.88 82 ASP A O 1
ATOM 686 N N . PRO A 1 83 ? -10.720 -1.469 -31.679 1.00 66.25 83 PRO A N 1
ATOM 687 C CA . PRO A 1 83 ? -11.279 -2.338 -32.711 1.00 66.25 83 PRO A CA 1
ATOM 688 C C . PRO A 1 83 ? -11.234 -1.682 -34.101 1.00 66.25 83 PRO A C 1
ATOM 690 O O . PRO A 1 83 ? -11.125 -2.401 -35.092 1.00 66.25 83 PRO A O 1
ATOM 693 N N . MET A 1 84 ? -11.228 -0.342 -34.168 1.00 56.94 84 MET A N 1
ATOM 694 C CA . MET A 1 84 ? -11.021 0.428 -35.391 1.00 56.94 84 MET A CA 1
ATOM 695 C C . MET A 1 84 ? -9.576 0.423 -35.919 1.00 56.94 84 MET A C 1
ATOM 697 O O . MET A 1 84 ? -9.369 0.718 -37.088 1.00 56.94 84 MET A O 1
ATOM 701 N N . GLN A 1 85 ? -8.567 0.094 -35.102 1.00 57.28 85 GLN A N 1
ATOM 702 C CA . GLN A 1 85 ? -7.185 -0.102 -35.558 1.00 57.28 85 GLN A CA 1
ATOM 703 C C . GLN A 1 85 ? -7.004 -1.410 -36.331 1.00 57.28 85 GLN A C 1
ATOM 705 O O . GLN A 1 85 ? -6.179 -1.454 -37.236 1.00 57.28 85 GLN A O 1
ATOM 710 N N . GLN A 1 86 ? -7.783 -2.458 -36.037 1.00 57.06 86 GLN A N 1
ATOM 711 C CA . GLN A 1 86 ? -7.698 -3.718 -36.792 1.00 57.06 86 GLN A CA 1
ATOM 712 C C . GLN A 1 86 ? -8.106 -3.548 -38.265 1.00 57.06 86 GLN A C 1
ATOM 714 O O . GLN A 1 86 ? -7.653 -4.302 -39.121 1.00 57.06 86 GLN A O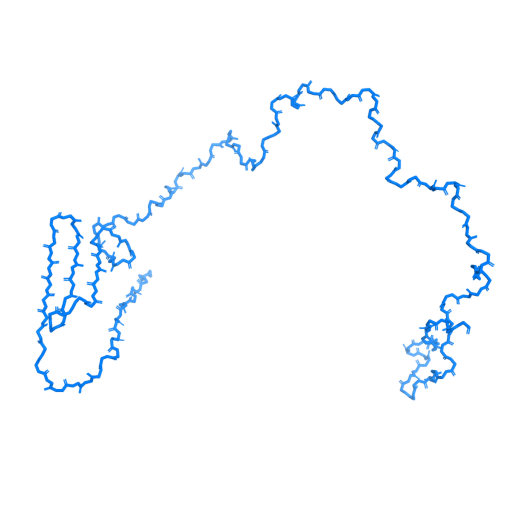 1
ATOM 719 N N . ASN A 1 87 ? -8.942 -2.551 -38.564 1.00 55.91 87 ASN A N 1
ATOM 720 C CA . ASN A 1 87 ? -9.325 -2.140 -39.915 1.00 55.91 87 ASN A CA 1
ATOM 721 C C . ASN A 1 87 ? -8.786 -0.751 -40.304 1.00 55.91 87 ASN A C 1
ATOM 723 O O . ASN A 1 87 ? -9.116 -0.268 -41.391 1.00 55.91 87 ASN A O 1
ATOM 727 N N . ALA A 1 88 ? -7.973 -0.105 -39.459 1.00 57.62 88 ALA A N 1
ATOM 728 C CA . ALA A 1 88 ? -7.304 1.139 -39.816 1.00 57.62 88 ALA A CA 1
ATOM 729 C C . ALA A 1 88 ? -6.157 0.793 -40.756 1.00 57.62 88 ALA A C 1
ATOM 731 O O . ALA A 1 88 ? -5.123 0.264 -40.355 1.00 57.62 88 ALA A O 1
ATOM 732 N N . THR A 1 89 ? -6.351 1.095 -42.032 1.00 58.94 89 THR A N 1
ATOM 733 C CA . THR A 1 89 ? -5.242 1.104 -42.978 1.00 58.94 89 THR A CA 1
ATOM 734 C C . THR A 1 89 ? -4.455 2.375 -42.706 1.00 58.94 89 THR A C 1
ATOM 736 O O . THR A 1 89 ? -5.029 3.466 -42.685 1.00 58.94 89 THR A O 1
ATOM 739 N N . LYS A 1 90 ? -3.158 2.226 -42.437 1.00 62.53 90 LYS A N 1
ATOM 740 C CA . LYS A 1 90 ? -2.222 3.343 -42.354 1.00 62.53 90 LYS A CA 1
ATOM 741 C C . LYS A 1 90 ? -2.436 4.259 -43.572 1.00 62.53 90 LYS A C 1
ATOM 743 O O . LYS A 1 90 ? -2.544 3.730 -44.680 1.00 62.53 90 LYS A O 1
ATOM 748 N N . PRO A 1 91 ? -2.580 5.583 -43.388 1.00 69.31 91 PRO A N 1
ATOM 749 C CA . PRO A 1 91 ? -2.829 6.477 -44.512 1.00 69.31 91 PRO A CA 1
ATOM 750 C C . PRO A 1 91 ? -1.702 6.347 -45.543 1.00 69.31 91 PRO A C 1
ATOM 752 O O . PRO A 1 91 ? -0.546 6.171 -45.167 1.00 69.31 91 PRO A O 1
ATOM 755 N N . GLU A 1 92 ? -2.044 6.438 -46.833 1.00 64.31 92 GLU A N 1
ATOM 756 C CA . GLU A 1 92 ? -1.089 6.310 -47.952 1.00 64.31 92 GLU A CA 1
ATOM 757 C C . GLU A 1 92 ? 0.064 7.332 -47.874 1.00 64.31 92 GLU A C 1
ATOM 759 O O . GLU A 1 92 ? 1.121 7.105 -48.448 1.00 64.31 92 GLU A O 1
ATOM 764 N N . ASP A 1 93 ? -0.140 8.425 -47.134 1.00 64.88 93 ASP A N 1
ATOM 765 C CA . ASP A 1 93 ? 0.803 9.529 -46.914 1.00 64.88 93 ASP A CA 1
ATOM 766 C C . ASP A 1 93 ? 1.752 9.316 -45.713 1.00 64.88 93 ASP A C 1
ATOM 768 O O . ASP A 1 93 ? 2.567 10.177 -45.400 1.00 64.88 93 ASP A O 1
ATOM 772 N N . TRP A 1 94 ? 1.648 8.192 -44.989 1.00 73.81 94 TRP A N 1
ATOM 773 C CA . TRP A 1 94 ? 2.571 7.895 -43.890 1.00 73.81 94 TRP A CA 1
ATOM 774 C C . TRP A 1 94 ? 3.724 7.015 -44.365 1.00 73.81 94 TRP A C 1
ATOM 776 O O . TRP A 1 94 ? 3.582 5.800 -44.540 1.00 73.81 94 TRP A O 1
ATOM 786 N N . ASP A 1 95 ? 4.899 7.626 -44.453 1.00 66.25 95 ASP A N 1
ATOM 787 C CA . ASP A 1 95 ? 6.164 6.954 -44.721 1.00 66.25 95 ASP A CA 1
ATOM 788 C C . ASP A 1 95 ? 6.794 6.451 -43.402 1.00 66.25 95 ASP A C 1
ATOM 790 O O . ASP A 1 95 ? 7.089 7.232 -42.501 1.00 66.25 95 ASP A O 1
ATOM 794 N N . GLU A 1 96 ? 6.911 5.126 -43.237 1.00 68.88 96 GLU A N 1
ATOM 795 C CA . GLU A 1 96 ? 7.567 4.506 -42.061 1.00 68.88 96 GLU A CA 1
ATOM 796 C C . GLU A 1 96 ? 9.093 4.484 -42.177 1.00 68.88 96 GLU A C 1
ATOM 798 O O . GLU A 1 96 ? 9.766 4.261 -41.173 1.00 68.88 96 GLU A O 1
ATOM 803 N N . ASP A 1 97 ? 9.620 4.721 -43.378 1.00 68.38 97 ASP A N 1
ATOM 804 C CA . ASP A 1 97 ? 11.048 4.730 -43.681 1.00 68.38 97 ASP A CA 1
ATOM 805 C C . ASP A 1 97 ? 11.628 6.157 -43.660 1.00 68.38 97 ASP A C 1
ATOM 807 O O . ASP A 1 97 ? 12.823 6.353 -43.900 1.00 68.38 97 ASP A O 1
ATOM 811 N N . ALA A 1 98 ? 10.807 7.166 -43.341 1.00 67.81 98 ALA A N 1
ATOM 812 C CA . ALA A 1 98 ? 11.261 8.541 -43.190 1.00 67.81 98 ALA A CA 1
ATOM 813 C C . ALA A 1 98 ? 12.259 8.668 -42.016 1.00 67.81 98 ALA A C 1
ATOM 815 O O . ALA A 1 98 ? 11.956 8.235 -40.897 1.00 67.81 98 ALA A O 1
ATOM 816 N N . PRO A 1 99 ? 13.437 9.287 -42.229 1.00 67.75 99 PRO A N 1
ATOM 817 C CA . PRO A 1 99 ? 14.390 9.562 -41.160 1.00 67.75 99 PRO A CA 1
ATOM 818 C C . PRO A 1 99 ? 13.749 10.377 -40.030 1.00 67.75 99 PRO A C 1
ATOM 820 O O . PRO A 1 99 ? 13.048 11.359 -40.275 1.00 67.75 99 PRO A O 1
ATOM 823 N N . ILE A 1 100 ? 14.017 9.985 -38.780 1.00 65.81 100 ILE A N 1
ATOM 824 C CA . ILE A 1 100 ? 13.526 10.693 -37.581 1.00 65.81 100 ILE A CA 1
ATOM 825 C C . ILE A 1 100 ? 14.098 12.119 -37.525 1.00 65.81 100 ILE A C 1
ATOM 827 O O . ILE A 1 100 ? 13.436 13.041 -37.050 1.00 65.81 100 ILE A O 1
ATOM 831 N N . GLU A 1 101 ? 15.312 12.299 -38.043 1.00 64.00 101 GLU A N 1
ATOM 832 C CA . GLU A 1 101 ? 15.996 13.581 -38.152 1.00 64.00 101 GLU A CA 1
ATOM 833 C C . GLU A 1 101 ? 16.170 13.937 -39.629 1.00 64.00 101 GLU A C 1
ATOM 835 O O . GLU A 1 101 ? 16.819 13.213 -40.384 1.00 64.00 101 GLU A O 1
ATOM 840 N N . ASN A 1 102 ? 15.591 15.066 -40.039 1.00 61.69 102 ASN A N 1
ATOM 841 C CA . ASN A 1 102 ? 15.920 15.689 -41.314 1.00 61.69 102 ASN A CA 1
ATOM 842 C C . ASN A 1 102 ? 17.102 16.625 -41.057 1.00 61.69 102 ASN A C 1
ATOM 844 O O . ASN A 1 102 ? 16.985 17.533 -40.232 1.00 61.69 102 ASN A O 1
ATOM 848 N N . LEU A 1 103 ? 18.235 16.385 -41.723 1.00 59.62 103 LEU A N 1
ATOM 849 C CA . LEU A 1 103 ? 19.354 17.326 -41.731 1.00 59.62 103 LEU A CA 1
ATOM 850 C C . LEU A 1 103 ? 18.849 18.654 -42.296 1.00 59.62 103 LEU A C 1
ATOM 852 O O . LEU A 1 103 ? 18.351 18.703 -43.419 1.00 59.62 103 LEU A O 1
ATOM 856 N N . ASP A 1 104 ? 18.940 19.706 -41.493 1.00 65.62 104 ASP A N 1
ATOM 857 C CA . ASP A 1 104 ? 18.600 21.056 -41.917 1.00 65.62 104 ASP A CA 1
ATOM 858 C C . ASP A 1 104 ? 19.672 21.541 -42.901 1.00 65.62 104 ASP A C 1
ATOM 860 O O . ASP A 1 104 ? 20.765 21.943 -42.505 1.00 65.62 104 ASP A O 1
ATOM 864 N N . GLU A 1 105 ? 19.382 21.438 -44.200 1.00 65.56 105 GLU A N 1
ATOM 865 C CA . GLU A 1 105 ? 20.284 21.874 -45.272 1.00 65.56 105 GLU A CA 1
ATOM 866 C C . GLU A 1 105 ? 20.522 23.400 -45.264 1.00 65.56 105 GLU A C 1
ATOM 868 O O . GLU A 1 105 ? 21.463 23.860 -45.910 1.00 65.56 105 GLU A O 1
ATOM 873 N N . GLU A 1 106 ? 19.717 24.185 -44.529 1.00 65.25 106 GLU A N 1
ATOM 874 C CA . GLU A 1 106 ? 19.923 25.630 -44.330 1.00 65.25 106 GLU A CA 1
ATOM 875 C C . GLU A 1 106 ? 20.759 25.955 -43.076 1.00 65.25 106 GLU A C 1
ATOM 877 O O . GLU A 1 106 ? 21.098 27.121 -42.846 1.00 65.25 106 GLU A O 1
ATOM 882 N N . ALA A 1 107 ? 21.134 24.956 -42.268 1.00 68.00 107 ALA A N 1
ATOM 883 C CA . ALA A 1 107 ? 21.975 25.163 -41.095 1.00 68.00 107 ALA A CA 1
ATOM 884 C C . ALA A 1 107 ? 23.436 25.433 -41.501 1.00 68.00 107 ALA A C 1
ATOM 886 O O . ALA A 1 107 ? 24.260 24.525 -41.624 1.00 68.00 107 ALA A O 1
ATOM 887 N N . GLU A 1 108 ? 23.786 26.707 -41.680 1.00 67.31 108 GLU A N 1
ATOM 888 C CA . GLU A 1 108 ? 25.180 27.134 -41.806 1.00 67.31 108 GLU A CA 1
ATOM 889 C C . GLU A 1 108 ? 25.867 27.135 -40.430 1.00 67.31 108 GLU A C 1
ATOM 891 O O . GLU A 1 108 ? 25.418 27.792 -39.484 1.00 67.31 108 GLU A O 1
ATOM 896 N N . LYS A 1 109 ? 26.994 26.414 -40.317 1.00 65.81 109 LYS A N 1
ATOM 897 C CA . LYS A 1 109 ? 27.912 26.556 -39.176 1.00 65.81 109 LYS A CA 1
ATOM 898 C C . LYS A 1 109 ? 28.312 28.031 -39.066 1.00 65.81 109 LYS A C 1
ATOM 900 O O . LYS A 1 109 ? 28.662 28.658 -40.064 1.00 65.81 109 LYS A O 1
ATOM 905 N N . SER A 1 110 ? 28.235 28.599 -37.866 1.00 63.59 110 SER A N 1
ATOM 906 C CA . SER A 1 110 ? 28.525 30.017 -37.651 1.00 63.59 110 SER A CA 1
ATOM 907 C C . SER A 1 110 ? 29.988 30.356 -37.971 1.00 63.59 110 SER A C 1
ATOM 909 O O . SER A 1 110 ? 30.881 29.528 -37.835 1.00 63.59 110 SER A O 1
ATOM 911 N N . GLU A 1 111 ? 30.251 31.609 -38.352 1.00 61.69 111 GLU A N 1
ATOM 912 C CA . GLU A 1 111 ? 31.566 32.119 -38.799 1.00 61.69 111 GLU A CA 1
ATOM 913 C C . GLU A 1 111 ? 32.689 32.050 -37.731 1.00 61.69 111 GLU A C 1
ATOM 915 O O . GLU A 1 111 ? 33.833 32.398 -38.006 1.00 61.69 111 GLU A O 1
ATOM 920 N N . GLY A 1 112 ? 32.362 31.617 -36.507 1.00 59.94 112 GLY A N 1
ATOM 921 C CA . GLY A 1 112 ? 33.293 31.362 -35.401 1.00 59.94 112 GLY A CA 1
ATOM 922 C C . GLY A 1 112 ? 33.398 29.886 -35.002 1.00 59.94 112 GLY A C 1
ATOM 923 O O . GLY A 1 112 ? 33.926 29.590 -33.935 1.00 59.94 112 GLY A O 1
ATOM 924 N N . TRP A 1 113 ? 32.863 28.971 -35.812 1.00 69.00 113 TRP A N 1
ATOM 925 C CA . TRP A 1 113 ? 33.014 27.532 -35.621 1.00 69.00 113 TRP A CA 1
ATOM 926 C C . TRP A 1 113 ? 34.438 27.115 -36.022 1.00 69.00 113 TRP A C 1
ATOM 928 O O . TRP A 1 113 ? 34.769 27.064 -37.207 1.00 69.00 113 TRP A O 1
ATOM 938 N N . LEU A 1 114 ? 35.297 26.855 -35.035 1.00 65.25 114 LEU A N 1
ATOM 939 C CA . LEU A 1 114 ? 36.676 26.398 -35.235 1.00 65.25 114 LEU A CA 1
ATOM 940 C C . LEU A 1 114 ? 36.690 24.893 -35.557 1.00 65.25 114 LEU A C 1
ATOM 942 O O . LEU A 1 114 ? 36.934 24.071 -34.687 1.00 65.25 114 LEU A O 1
ATOM 946 N N . ASP A 1 115 ? 36.414 24.528 -36.815 1.00 63.78 115 ASP A N 1
ATOM 947 C CA . ASP A 1 115 ? 36.462 23.129 -37.305 1.00 63.78 115 ASP A CA 1
ATOM 948 C C . ASP A 1 115 ? 37.883 22.517 -37.234 1.00 63.78 115 ASP A C 1
ATOM 950 O O . ASP A 1 115 ? 38.037 21.299 -37.263 1.00 63.78 115 ASP A O 1
ATOM 954 N N . ASP A 1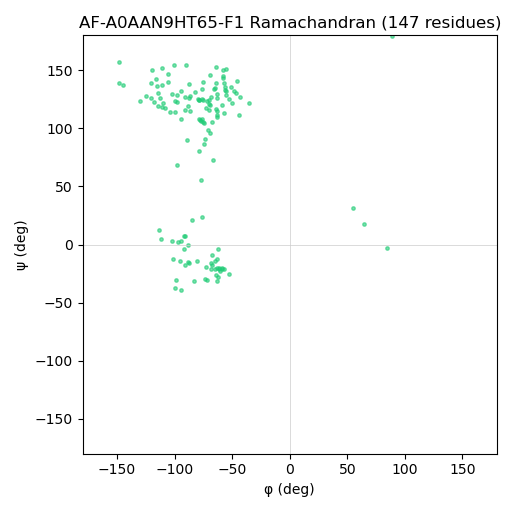 116 ? 38.917 23.363 -37.163 1.00 68.25 116 ASP A N 1
ATOM 955 C CA . ASP A 1 116 ? 40.330 22.963 -37.158 1.00 68.25 116 ASP A CA 1
ATOM 956 C C . ASP A 1 116 ? 40.893 22.679 -35.753 1.00 68.25 116 ASP A C 1
ATOM 958 O O . ASP A 1 116 ? 41.969 22.083 -35.642 1.00 68.25 116 ASP A O 1
ATOM 962 N N . GLU A 1 117 ? 40.207 23.088 -34.679 1.00 68.75 117 GLU A N 1
ATOM 963 C CA . GLU A 1 117 ? 40.679 22.848 -33.314 1.00 68.75 117 GLU A CA 1
ATOM 964 C C . GLU A 1 117 ? 40.000 21.618 -32.705 1.00 68.75 117 GLU A C 1
ATOM 966 O O . GLU A 1 117 ? 38.772 21.515 -32.719 1.00 68.75 117 GLU A O 1
ATOM 971 N N . PRO A 1 118 ? 40.773 20.661 -32.160 1.00 71.69 118 PRO A N 1
ATOM 972 C CA . PRO A 1 118 ? 40.183 19.523 -31.478 1.00 71.69 118 PRO A CA 1
ATOM 973 C C . PRO A 1 118 ? 39.441 20.010 -30.227 1.00 71.69 118 PRO A C 1
ATOM 975 O O . PRO A 1 118 ? 39.970 20.816 -29.459 1.00 71.69 118 PRO A O 1
ATOM 978 N N . GLU A 1 119 ? 38.223 19.503 -30.019 1.00 72.44 119 GLU A N 1
ATOM 979 C CA . GLU A 1 119 ? 37.418 19.803 -28.824 1.00 72.44 119 GLU A CA 1
ATOM 980 C C . GLU A 1 119 ? 38.112 19.323 -27.540 1.00 72.44 119 GLU A C 1
ATOM 982 O O . GLU A 1 119 ? 37.953 19.925 -26.481 1.00 72.44 119 GLU A O 1
ATOM 987 N N . GLU A 1 120 ? 38.942 18.284 -27.650 1.00 80.50 120 GLU A N 1
ATOM 988 C CA . GLU A 1 120 ? 39.714 17.721 -26.550 1.00 80.50 120 GLU A CA 1
ATOM 989 C C . GLU A 1 120 ? 41.212 17.688 -26.897 1.00 80.50 120 GLU A C 1
ATOM 991 O O . GLU A 1 120 ? 41.611 17.142 -27.930 1.00 80.50 120 GLU A O 1
ATOM 996 N N . ILE A 1 121 ? 42.050 18.236 -26.017 1.00 79.44 121 ILE A N 1
ATOM 997 C CA . ILE A 1 121 ? 43.517 18.196 -26.109 1.00 79.44 121 ILE A CA 1
ATOM 998 C C . ILE A 1 121 ? 44.089 17.304 -25.007 1.00 79.44 121 ILE A C 1
ATOM 1000 O O . ILE A 1 121 ? 43.498 17.167 -23.940 1.00 79.44 121 ILE A O 1
ATOM 1004 N N . ASP A 1 122 ? 45.252 16.699 -25.241 1.00 82.56 122 ASP A N 1
ATOM 1005 C CA . ASP A 1 122 ? 45.947 15.944 -24.195 1.00 82.56 122 ASP A CA 1
ATOM 1006 C C . ASP A 1 122 ? 46.414 16.891 -23.076 1.00 82.56 122 ASP A C 1
ATOM 1008 O O . ASP A 1 122 ? 46.999 17.948 -23.338 1.00 82.56 122 ASP A O 1
ATOM 1012 N N . ASP A 1 123 ? 46.178 16.512 -21.820 1.00 81.44 123 ASP A N 1
ATOM 1013 C CA . ASP A 1 123 ? 46.592 17.294 -20.656 1.00 81.44 123 ASP A CA 1
ATOM 1014 C C . ASP A 1 123 ? 48.123 17.315 -20.521 1.00 81.44 123 ASP A C 1
ATOM 1016 O O . ASP A 1 123 ? 48.752 16.346 -20.091 1.00 81.44 123 ASP A O 1
ATOM 1020 N N . LEU A 1 124 ? 48.735 18.451 -20.862 1.00 78.31 124 LEU A N 1
ATOM 1021 C CA . LEU A 1 124 ? 50.181 18.662 -20.748 1.00 78.31 124 LEU A CA 1
ATOM 1022 C C . LEU A 1 124 ? 50.674 18.732 -19.291 1.00 78.31 124 LEU A C 1
ATOM 1024 O O . LEU A 1 124 ? 51.882 18.632 -19.058 1.00 78.31 124 LEU A O 1
ATOM 1028 N N . GLU A 1 125 ? 49.782 18.931 -18.314 1.00 77.62 125 GLU A N 1
ATOM 1029 C CA . GLU A 1 125 ? 50.116 18.902 -16.886 1.00 77.62 125 GLU A CA 1
ATOM 1030 C C . GLU A 1 125 ? 50.034 17.489 -16.297 1.00 77.62 125 GLU A C 1
ATOM 1032 O O . GLU A 1 125 ? 50.606 17.219 -15.230 1.00 77.62 125 GLU A O 1
ATOM 1037 N N . ALA A 1 126 ? 49.385 16.557 -16.997 1.0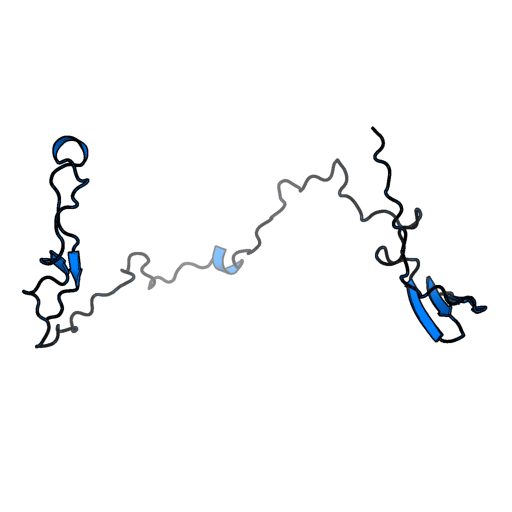0 82.38 126 ALA A N 1
ATOM 1038 C CA . ALA A 1 126 ? 49.373 15.167 -16.598 1.00 82.38 126 ALA A CA 1
ATOM 1039 C C . ALA A 1 126 ? 50.775 14.567 -16.762 1.00 82.38 126 ALA A C 1
ATOM 1041 O O . ALA A 1 126 ? 51.406 14.613 -17.816 1.00 82.38 126 ALA A O 1
ATOM 1042 N N . THR A 1 127 ? 51.276 13.971 -15.685 1.00 83.19 127 THR A N 1
ATOM 1043 C CA . THR A 1 127 ? 52.547 13.247 -15.695 1.00 83.19 127 THR A CA 1
ATOM 1044 C C . THR A 1 127 ? 52.291 11.787 -15.395 1.00 83.19 127 THR A C 1
ATOM 1046 O O . THR A 1 127 ? 51.454 11.453 -14.551 1.00 83.19 127 THR A O 1
ATOM 1049 N N . LYS A 1 128 ? 53.041 10.916 -16.074 1.00 83.31 128 LYS A N 1
ATOM 1050 C CA . LYS A 1 128 ? 52.999 9.478 -15.836 1.00 83.31 128 LYS A CA 1
ATOM 1051 C C . LYS A 1 128 ? 53.148 9.188 -14.333 1.00 83.31 128 LYS A C 1
ATOM 1053 O O . LYS A 1 128 ? 54.159 9.584 -13.736 1.00 83.31 128 LYS A O 1
ATOM 1058 N N . PRO A 1 129 ? 52.179 8.500 -13.704 1.00 85.81 129 PRO A N 1
ATOM 1059 C CA . PRO A 1 129 ? 52.257 8.158 -12.294 1.00 85.81 129 PRO A CA 1
ATOM 1060 C C . PRO A 1 129 ? 53.507 7.334 -11.980 1.00 85.81 129 PRO A C 1
ATOM 1062 O O . PRO A 1 129 ? 53.923 6.477 -12.753 1.00 85.81 129 PRO A O 1
ATOM 1065 N N . LYS A 1 130 ? 54.087 7.550 -10.793 1.00 82.81 130 LYS A N 1
ATOM 1066 C CA . LYS A 1 130 ? 55.273 6.806 -10.330 1.00 82.81 130 LYS A CA 1
ATOM 1067 C C . LYS A 1 130 ? 55.032 5.292 -10.197 1.00 82.81 130 LYS A C 1
ATOM 1069 O O . LYS A 1 130 ? 55.997 4.538 -10.167 1.00 82.81 130 LYS A O 1
ATOM 1074 N N . ASP A 1 131 ? 53.770 4.891 -10.081 1.00 85.94 131 ASP A N 1
ATOM 1075 C CA . ASP A 1 131 ? 53.328 3.502 -9.915 1.00 85.94 131 ASP A CA 1
ATOM 1076 C C . ASP A 1 131 ? 52.951 2.827 -11.248 1.00 85.94 131 ASP A C 1
ATOM 1078 O O . ASP A 1 131 ? 52.495 1.696 -11.231 1.00 85.94 131 ASP A O 1
ATOM 1082 N N . TRP A 1 132 ? 53.110 3.511 -12.389 1.00 86.31 132 TRP A N 1
ATOM 1083 C CA . TRP A 1 132 ? 52.756 2.968 -13.704 1.00 86.31 132 TRP A CA 1
ATOM 1084 C C . TRP A 1 132 ? 53.896 2.150 -14.311 1.00 86.31 132 TRP A C 1
ATOM 1086 O O . TRP A 1 132 ? 55.008 2.670 -14.485 1.00 86.31 132 TRP A O 1
ATOM 1096 N N . ASP A 1 133 ? 53.599 0.920 -14.722 1.00 87.56 133 ASP A N 1
ATOM 1097 C CA . ASP A 1 133 ? 54.548 0.013 -15.363 1.00 87.56 133 ASP A CA 1
ATOM 1098 C C . ASP A 1 133 ? 54.219 -0.154 -16.858 1.00 87.56 133 ASP A C 1
ATOM 1100 O O . ASP A 1 133 ? 53.156 -0.648 -17.207 1.00 87.56 133 ASP A O 1
ATOM 1104 N N . ASP A 1 134 ? 55.116 0.249 -17.769 1.00 87.06 134 ASP A N 1
ATOM 1105 C CA . ASP A 1 134 ? 54.830 0.154 -19.216 1.00 87.06 134 ASP A CA 1
ATOM 1106 C C . ASP A 1 134 ? 54.764 -1.299 -19.727 1.00 87.06 134 ASP A C 1
ATOM 1108 O O . ASP A 1 134 ? 54.182 -1.543 -20.784 1.00 87.06 134 ASP A O 1
ATOM 1112 N N . GLU A 1 135 ? 55.358 -2.264 -19.010 1.00 85.38 135 GLU A N 1
ATOM 1113 C CA . GLU A 1 135 ? 55.319 -3.683 -19.395 1.00 85.38 135 GLU A CA 1
ATOM 1114 C C . GLU A 1 135 ? 54.026 -4.376 -18.936 1.00 85.38 135 GLU A C 1
ATOM 1116 O O . GLU A 1 135 ? 53.542 -5.270 -19.633 1.00 85.38 135 GLU A O 1
ATOM 1121 N N . GLU A 1 136 ? 53.450 -3.954 -17.804 1.00 85.38 136 GLU A N 1
ATOM 1122 C CA . GLU A 1 136 ? 52.232 -4.552 -17.232 1.00 85.38 136 GLU A CA 1
ATOM 1123 C C . GLU A 1 136 ? 50.956 -3.741 -17.548 1.00 85.38 136 GLU A C 1
ATOM 1125 O O . GLU A 1 136 ? 49.914 -4.337 -17.829 1.00 85.38 136 GLU A O 1
ATOM 1130 N N . ASP A 1 137 ? 51.032 -2.404 -17.554 1.00 84.88 137 ASP A N 1
ATOM 1131 C CA . ASP A 1 137 ? 49.909 -1.478 -17.792 1.00 84.88 137 ASP A CA 1
ATOM 1132 C C . ASP A 1 137 ? 49.885 -0.891 -19.225 1.00 84.88 137 ASP A C 1
ATOM 1134 O O . ASP A 1 137 ? 48.867 -0.337 -19.648 1.00 84.88 137 ASP A O 1
ATOM 1138 N N . GLY A 1 138 ? 50.968 -1.047 -20.002 1.00 85.19 138 GLY A N 1
ATOM 1139 C CA . GLY A 1 138 ? 51.110 -0.535 -21.378 1.00 85.19 138 GLY A CA 1
ATOM 1140 C C . GLY A 1 138 ? 51.674 0.892 -21.468 1.00 85.19 138 GLY A C 1
ATOM 1141 O O . GLY A 1 138 ? 51.966 1.515 -20.452 1.00 85.19 138 GLY A O 1
ATOM 1142 N N . GLU A 1 139 ? 51.856 1.437 -22.680 1.00 85.19 139 GLU A N 1
ATOM 1143 C CA . GLU A 1 139 ? 52.334 2.824 -22.847 1.00 85.19 139 GLU A CA 1
ATOM 1144 C C . GLU A 1 139 ? 51.323 3.822 -22.256 1.00 85.19 139 GLU A C 1
ATOM 1146 O O . GLU A 1 139 ? 50.139 3.801 -22.590 1.00 85.19 139 GLU A O 1
ATOM 1151 N N . TRP A 1 140 ? 51.788 4.693 -21.358 1.00 85.62 140 TRP A N 1
ATOM 1152 C CA . TRP A 1 140 ? 50.938 5.696 -20.716 1.00 85.62 140 TRP A CA 1
ATOM 1153 C C . TRP A 1 140 ? 50.507 6.798 -21.698 1.00 85.62 140 TRP A C 1
ATOM 1155 O O . TRP A 1 140 ? 51.357 7.493 -22.259 1.00 85.62 140 TRP A O 1
ATOM 1165 N N . GLU A 1 141 ? 49.195 7.007 -21.835 1.00 82.12 141 GLU A N 1
ATOM 1166 C CA . GLU A 1 141 ? 48.597 8.141 -22.553 1.00 82.12 141 GLU A CA 1
ATOM 1167 C C . GLU A 1 141 ? 48.025 9.167 -21.561 1.00 82.12 141 GLU A C 1
ATOM 1169 O O . GLU A 1 141 ? 47.432 8.809 -20.536 1.00 82.12 141 GLU A O 1
ATOM 1174 N N . ALA A 1 142 ? 48.214 10.455 -21.855 1.00 84.12 142 ALA A N 1
ATOM 1175 C CA . ALA A 1 142 ? 47.685 11.534 -21.030 1.00 84.12 142 ALA A CA 1
ATOM 1176 C C . ALA A 1 142 ? 46.146 11.594 -21.127 1.00 84.12 142 ALA A C 1
ATOM 1178 O O . ALA A 1 142 ? 45.577 11.306 -22.182 1.00 84.12 142 ALA A O 1
ATOM 1179 N N . PRO A 1 143 ? 45.442 11.964 -20.043 1.00 83.56 143 PRO A N 1
ATOM 1180 C CA . PRO A 1 143 ? 44.008 12.187 -20.097 1.00 83.56 143 PRO A CA 1
ATOM 1181 C C . PRO A 1 143 ? 43.693 13.368 -21.019 1.00 83.56 143 PRO A C 1
ATOM 1183 O O . PRO A 1 143 ? 44.367 14.397 -20.985 1.00 83.56 143 PRO A O 1
ATOM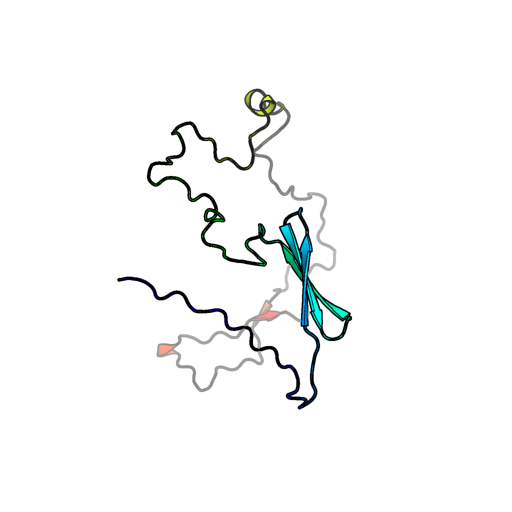 1186 N N . LYS A 1 144 ? 42.641 13.221 -21.820 1.00 86.69 144 LYS A N 1
ATOM 1187 C CA . LYS A 1 144 ? 42.113 14.296 -22.655 1.00 86.69 144 LYS A CA 1
ATOM 1188 C C . LYS A 1 144 ? 41.313 15.278 -21.804 1.00 86.69 144 LYS A C 1
ATOM 1190 O O . LYS A 1 144 ? 40.509 14.858 -20.971 1.00 86.69 144 LYS A O 1
ATOM 1195 N N . ILE A 1 145 ? 41.556 16.565 -22.003 1.00 81.50 145 ILE A N 1
ATOM 1196 C CA . ILE A 1 145 ? 40.849 17.672 -21.359 1.00 81.50 145 ILE A CA 1
ATOM 1197 C C . ILE A 1 145 ? 40.178 18.538 -22.419 1.00 81.50 145 ILE A C 1
ATOM 1199 O O . ILE A 1 145 ? 40.680 18.648 -23.539 1.00 81.50 145 ILE A O 1
ATOM 1203 N N . ASP A 1 146 ? 39.059 19.166 -22.058 1.00 84.44 146 ASP A N 1
ATOM 1204 C CA . ASP A 1 146 ? 38.394 20.142 -22.921 1.00 84.44 146 ASP A CA 1
ATOM 1205 C C . ASP A 1 146 ? 39.383 21.243 -23.320 1.00 84.44 146 ASP A C 1
ATOM 1207 O O . ASP A 1 146 ? 40.048 21.839 -22.464 1.00 84.44 146 ASP A O 1
ATOM 1211 N N . ASN A 1 147 ? 39.475 21.514 -24.620 1.00 75.00 147 ASN A N 1
ATOM 1212 C CA . ASN A 1 147 ? 40.300 22.591 -25.140 1.00 75.00 147 ASN A CA 1
ATOM 1213 C C . ASN A 1 147 ? 39.743 23.938 -24.633 1.00 75.00 147 ASN A C 1
ATOM 1215 O O . ASN A 1 147 ? 38.607 24.289 -24.961 1.00 75.00 147 ASN A O 1
ATOM 1219 N N . PRO A 1 148 ? 40.498 24.710 -23.824 1.00 72.69 148 PRO A N 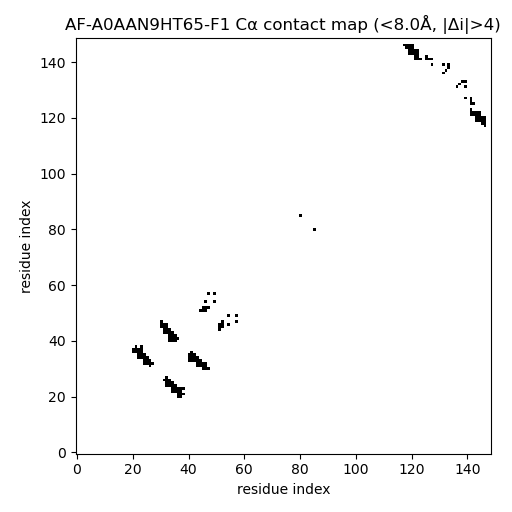1
ATOM 1220 C CA . PRO A 1 148 ? 40.012 25.974 -23.272 1.00 72.69 148 PRO A CA 1
ATOM 1221 C C . PRO A 1 148 ? 39.803 27.079 -24.326 1.00 72.69 148 PRO A C 1
ATOM 1223 O O . PRO A 1 148 ? 39.202 28.104 -23.982 1.00 72.69 148 PRO A O 1
ATOM 1226 N N . GLY A 1 149 ? 40.249 26.854 -25.572 1.00 62.31 149 GLY A N 1
ATOM 1227 C CA . GLY A 1 149 ? 40.159 27.787 -26.701 1.00 62.31 149 GLY A CA 1
ATOM 1228 C C . GLY A 1 149 ? 41.251 28.851 -26.733 1.00 62.31 149 GLY A C 1
ATOM 1229 O O . GLY A 1 149 ? 41.857 29.153 -25.677 1.00 62.31 149 GLY A O 1
#

Organism: Crotalaria pallida (NCBI:txid3830)

Radius of gyration: 38.32 Å; Cα contacts (8 Å, |Δi|>4): 90; chains: 1; bounding box: 82×60×88 Å

Secondary structure (DSSP, 8-state):
------------------S---EEEEE-TTSEEEEEETTEEEEEEETT-TTT---TTS--S-PPPTT-PPPTT----SSPPPTTTSS-PPPTT--SSS-SS---TT-PPPTT--TTS-SEEE-TT----TT--TTTT-S--PPEEE---